Protein AF-A0A9E4H7M3-F1 (afdb_monomer_lite)

Foldseek 3Di:
DDFQDDDPQWTWADDLDDDPPDAAWTFTDGPPDGFWIAHLVPRHTPGAGPPPCRVVVSVVCVVCSVSSVVVSCVSPVD

Structure (mmCIF, N/CA/C/O backbone):
data_AF-A0A9E4H7M3-F1
#
_entry.id   AF-A0A9E4H7M3-F1
#
loop_
_atom_site.group_PDB
_atom_site.id
_atom_site.type_symbol
_atom_site.label_atom_id
_atom_site.label_a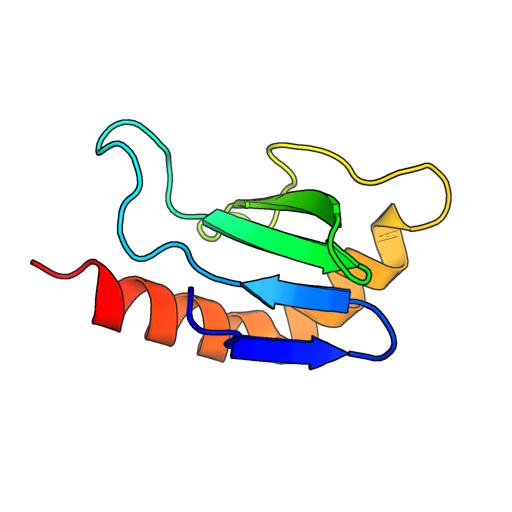lt_id
_atom_site.label_comp_id
_atom_site.label_asym_id
_atom_site.label_entity_id
_atom_site.label_seq_id
_atom_site.pdbx_PDB_ins_code
_atom_site.Cartn_x
_atom_site.Cartn_y
_atom_site.Cartn_z
_atom_site.occupancy
_atom_site.B_iso_or_equiv
_atom_site.auth_seq_id
_atom_site.auth_comp_id
_atom_site.auth_asym_id
_atom_site.auth_atom_id
_atom_site.pdbx_PDB_model_num
ATOM 1 N N . MET A 1 1 ? -3.658 4.233 -13.144 1.00 71.62 1 MET A N 1
ATOM 2 C CA . MET A 1 1 ? -3.324 3.673 -11.825 1.00 71.62 1 MET A CA 1
ATOM 3 C C . MET A 1 1 ? -4.398 2.647 -11.497 1.00 71.62 1 MET A C 1
ATOM 5 O O . MET A 1 1 ? -5.516 3.069 -11.220 1.00 71.62 1 MET A O 1
ATOM 9 N N . PRO A 1 2 ? -4.154 1.344 -11.683 1.00 82.94 2 PRO A N 1
ATOM 10 C CA . PRO A 1 2 ? -5.101 0.326 -11.247 1.00 82.94 2 PRO A CA 1
ATOM 11 C C . PRO A 1 2 ? -5.245 0.352 -9.722 1.00 82.94 2 PRO A C 1
ATOM 13 O O . PRO A 1 2 ? -4.250 0.356 -8.994 1.00 82.94 2 PRO A O 1
ATOM 16 N N . THR A 1 3 ? -6.493 0.389 -9.259 1.00 89.38 3 THR A N 1
ATOM 17 C CA . THR A 1 3 ? -6.834 0.111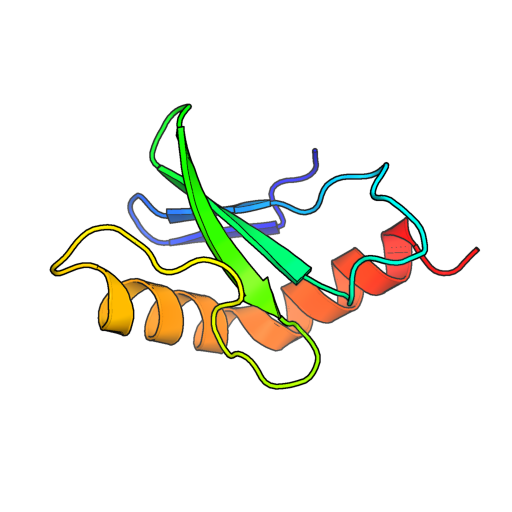 -7.863 1.00 89.38 3 THR A CA 1
ATOM 18 C C . THR A 1 3 ? -6.956 -1.396 -7.714 1.00 89.38 3 THR A C 1
ATOM 20 O O . THR A 1 3 ? -7.758 -2.017 -8.408 1.00 89.38 3 THR A O 1
ATOM 23 N N . VAL A 1 4 ? -6.156 -1.969 -6.822 1.00 90.81 4 VAL A N 1
ATOM 24 C CA . VAL A 1 4 ? -6.065 -3.418 -6.613 1.00 90.81 4 VAL A CA 1
ATOM 25 C C . VAL A 1 4 ? -7.069 -3.893 -5.573 1.00 90.81 4 VAL A C 1
ATOM 27 O O . VAL A 1 4 ? -7.707 -4.926 -5.741 1.00 90.81 4 VAL A O 1
ATOM 30 N N . ALA A 1 5 ? -7.230 -3.119 -4.500 1.00 93.00 5 ALA A N 1
ATOM 31 C CA . ALA A 1 5 ? -8.148 -3.426 -3.415 1.00 93.00 5 ALA A CA 1
ATOM 32 C C . ALA A 1 5 ? -8.710 -2.141 -2.802 1.00 93.00 5 ALA A C 1
ATOM 34 O O . ALA A 1 5 ? -8.060 -1.091 -2.812 1.00 93.00 5 ALA A O 1
ATOM 35 N N . ILE A 1 6 ? -9.922 -2.240 -2.257 1.00 94.38 6 ILE A N 1
ATOM 36 C CA . ILE A 1 6 ? -10.567 -1.176 -1.488 1.00 94.38 6 ILE A CA 1
ATOM 37 C C . ILE A 1 6 ? -11.057 -1.785 -0.177 1.00 94.38 6 ILE A C 1
ATOM 39 O O . ILE A 1 6 ? -11.854 -2.721 -0.195 1.00 94.38 6 ILE A O 1
ATOM 43 N N . VAL A 1 7 ? -10.601 -1.237 0.950 1.00 93.94 7 VAL A N 1
ATOM 44 C CA . VAL A 1 7 ? -11.014 -1.657 2.295 1.00 93.94 7 VAL A CA 1
ATOM 45 C C . VAL A 1 7 ? -11.489 -0.432 3.062 1.00 93.94 7 VAL A C 1
ATOM 47 O O . VAL A 1 7 ? -10.698 0.406 3.499 1.00 93.94 7 VAL A O 1
ATOM 50 N N . GLY A 1 8 ? -12.810 -0.302 3.199 1.00 93.69 8 GLY A N 1
ATOM 51 C CA . GLY A 1 8 ? -13.422 0.900 3.757 1.00 93.69 8 GLY A CA 1
ATOM 52 C C . GLY A 1 8 ? -13.047 2.134 2.934 1.00 93.69 8 GLY A C 1
ATOM 53 O O . GLY A 1 8 ? -13.435 2.251 1.775 1.00 93.69 8 GLY A O 1
ATOM 54 N N . GLN A 1 9 ? -12.285 3.047 3.537 1.00 94.69 9 GLN A N 1
ATOM 55 C CA . GLN A 1 9 ? -11.815 4.273 2.883 1.00 94.69 9 GLN A CA 1
ATOM 56 C C . GLN A 1 9 ? -10.450 4.135 2.190 1.00 94.69 9 GLN A C 1
ATOM 58 O O . GLN A 1 9 ? -10.060 5.036 1.451 1.00 94.69 9 GLN A O 1
ATOM 63 N N . TYR A 1 10 ? -9.722 3.040 2.433 1.00 96.25 10 TYR A N 1
ATOM 64 C CA . TYR A 1 10 ? -8.366 2.845 1.926 1.00 96.25 10 TYR A CA 1
ATOM 65 C C . TYR A 1 10 ? -8.397 2.182 0.555 1.00 96.25 10 TYR A C 1
ATOM 67 O O . TYR A 1 10 ? -8.971 1.106 0.385 1.00 96.25 10 TYR A O 1
ATOM 75 N N . GLN A 1 11 ? -7.754 2.815 -0.416 1.00 97.06 11 GLN A N 1
ATOM 76 C CA . GLN A 1 11 ? -7.593 2.301 -1.767 1.00 97.06 11 GLN A CA 1
ATOM 77 C C . GLN A 1 11 ? -6.125 1.957 -1.996 1.00 97.06 11 GLN A C 1
ATOM 79 O O . GLN A 1 11 ? -5.264 2.829 -1.898 1.00 97.06 11 GLN A O 1
ATOM 84 N N . PHE A 1 12 ? -5.849 0.702 -2.332 1.00 96.62 12 PHE A N 1
ATOM 85 C CA . PHE A 1 12 ? -4.510 0.230 -2.666 1.00 96.62 12 PHE A CA 1
ATOM 86 C C . PHE A 1 12 ? -4.294 0.360 -4.165 1.00 96.62 12 PHE A C 1
ATOM 88 O O . PHE A 1 12 ? -5.021 -0.236 -4.960 1.00 96.62 12 PHE A O 1
ATOM 95 N N . VAL A 1 13 ? -3.320 1.169 -4.552 1.00 95.50 13 VAL A N 1
ATOM 96 C CA . VAL A 1 13 ? -3.123 1.609 -5.929 1.00 95.50 13 VAL A CA 1
ATOM 97 C C . VAL A 1 13 ? -1.677 1.385 -6.335 1.00 95.50 13 VAL A C 1
ATOM 99 O O . VAL A 1 13 ? -0.757 1.775 -5.624 1.00 95.50 13 VAL A O 1
ATOM 102 N N . ILE A 1 14 ? -1.475 0.803 -7.512 1.00 92.81 14 ILE A N 1
ATOM 103 C CA . ILE A 1 14 ? -0.143 0.635 -8.098 1.00 92.81 14 ILE A CA 1
ATOM 104 C C . ILE A 1 14 ? -0.002 1.643 -9.231 1.00 92.81 14 ILE A C 1
ATOM 106 O O . ILE A 1 14 ? -0.907 1.796 -10.066 1.00 92.81 14 ILE A O 1
ATOM 110 N N . ARG A 1 15 ? 1.104 2.387 -9.274 1.00 90.06 15 ARG A N 1
ATOM 111 C CA . ARG A 1 15 ? 1.366 3.255 -10.422 1.00 90.06 15 ARG A CA 1
ATOM 112 C C . ARG A 1 15 ? 1.978 2.407 -11.525 1.00 90.06 15 ARG A C 1
ATOM 114 O O . ARG A 1 15 ? 2.771 1.520 -11.289 1.00 90.06 15 ARG A O 1
ATOM 121 N N . THR A 1 16 ? 1.573 2.668 -12.762 1.00 82.88 16 THR A N 1
ATOM 122 C CA . THR A 1 16 ? 2.062 1.925 -13.939 1.00 82.88 16 THR A CA 1
ATOM 123 C C . THR A 1 16 ? 3.387 2.462 -14.478 1.00 82.88 16 THR A C 1
ATOM 125 O O . THR A 1 16 ? 3.869 2.004 -15.508 1.00 82.88 16 THR A O 1
ATOM 128 N N . ARG A 1 17 ? 3.885 3.545 -13.877 1.00 80.50 17 ARG A N 1
ATOM 129 C CA . ARG A 1 17 ? 5.127 4.237 -14.210 1.00 80.50 17 ARG A CA 1
ATOM 130 C C . ARG A 1 17 ? 5.688 4.757 -12.895 1.00 80.50 17 ARG A C 1
ATOM 132 O O . ARG A 1 17 ? 5.210 5.777 -12.398 1.00 80.50 17 ARG A O 1
ATOM 139 N N . GLU A 1 18 ? 6.640 4.025 -12.350 1.00 79.06 18 GLU A N 1
ATOM 140 C CA . GLU A 1 18 ? 7.448 4.411 -11.192 1.00 79.06 18 GLU A CA 1
ATOM 141 C C . GLU A 1 18 ? 8.901 4.541 -11.647 1.00 79.06 18 GLU A C 1
ATOM 143 O O . GLU A 1 18 ? 9.241 4.140 -12.766 1.00 79.06 18 GLU A O 1
ATOM 148 N N . PHE A 1 19 ? 9.743 5.189 -10.846 1.00 77.12 19 PHE A N 1
ATOM 149 C CA . PHE A 1 19 ? 11.160 5.246 -11.179 1.00 77.12 19 PHE A CA 1
ATOM 150 C C . PHE A 1 19 ? 11.809 3.892 -10.890 1.00 77.12 19 PHE A C 1
ATOM 152 O O . PHE A 1 19 ? 11.570 3.322 -9.832 1.00 77.12 19 PHE A O 1
ATOM 159 N N . ASP A 1 20 ? 12.699 3.424 -11.768 1.00 75.81 20 ASP A N 1
ATOM 160 C CA . ASP A 1 20 ? 13.357 2.111 -11.621 1.00 75.81 20 ASP A CA 1
ATOM 161 C C . ASP A 1 20 ? 14.192 1.969 -10.329 1.00 75.81 20 ASP A C 1
ATOM 163 O O . ASP A 1 20 ? 14.581 0.865 -9.957 1.00 75.81 20 ASP A O 1
ATOM 167 N N . PHE A 1 21 ? 14.502 3.080 -9.649 1.00 79.88 21 PHE A N 1
ATOM 168 C CA . PHE A 1 21 ? 15.223 3.082 -8.374 1.00 79.88 21 PHE A CA 1
ATOM 169 C C . PHE A 1 21 ? 14.310 2.942 -7.147 1.00 79.88 21 PHE A C 1
ATOM 171 O O . PHE A 1 21 ? 14.823 2.744 -6.044 1.00 79.88 21 PHE A O 1
ATOM 178 N N . GLU A 1 22 ? 12.992 3.113 -7.289 1.00 83.06 22 GLU A N 1
ATOM 179 C CA . GLU A 1 22 ? 12.067 2.945 -6.170 1.00 83.06 22 GLU A CA 1
ATOM 180 C C . GLU A 1 22 ? 11.838 1.444 -5.926 1.00 83.06 22 GLU A C 1
ATOM 182 O O . GLU A 1 22 ? 11.583 0.695 -6.872 1.00 83.06 22 GLU A O 1
ATOM 187 N N . PRO A 1 23 ? 11.929 0.970 -4.670 1.00 88.62 23 PRO A N 1
ATOM 188 C CA . PRO A 1 23 ? 11.607 -0.417 -4.356 1.00 88.62 23 PRO A CA 1
ATOM 189 C C . PRO A 1 23 ? 10.128 -0.711 -4.665 1.00 88.62 23 PRO A C 1
ATOM 191 O O . PRO A 1 23 ? 9.307 0.213 -4.625 1.00 88.62 23 PRO A O 1
ATOM 194 N N . PRO A 1 24 ? 9.751 -1.977 -4.919 1.00 92.50 24 PRO A N 1
ATOM 195 C CA . PRO A 1 24 ? 8.361 -2.360 -5.141 1.00 92.50 24 PRO A CA 1
ATOM 196 C C . PRO A 1 24 ? 7.461 -1.873 -4.004 1.00 92.50 24 PRO A C 1
ATOM 198 O O . PRO A 1 24 ? 7.674 -2.214 -2.838 1.00 92.50 24 PRO A O 1
ATOM 201 N N . HIS A 1 25 ? 6.449 -1.071 -4.325 1.00 95.00 25 HIS A N 1
ATOM 202 C CA . HIS A 1 25 ? 5.545 -0.508 -3.329 1.00 95.00 25 HIS A CA 1
ATOM 203 C C . HIS A 1 25 ? 4.112 -0.375 -3.848 1.00 95.00 25 HIS A C 1
ATOM 205 O O . HIS A 1 25 ? 3.830 -0.469 -5.042 1.00 95.00 25 HIS A O 1
ATOM 211 N N . VAL A 1 26 ? 3.183 -0.179 -2.917 1.00 96.00 26 VAL A N 1
ATOM 212 C CA . VAL A 1 26 ? 1.790 0.171 -3.191 1.00 96.00 26 VAL A CA 1
ATOM 213 C C . VAL A 1 26 ? 1.453 1.494 -2.520 1.00 96.00 26 VAL A C 1
ATOM 215 O O . VAL A 1 26 ? 1.874 1.765 -1.394 1.00 96.00 26 VAL A O 1
ATOM 218 N N . HIS A 1 27 ? 0.666 2.313 -3.208 1.00 96.88 27 HIS A N 1
ATOM 219 C CA . HIS A 1 27 ? 0.117 3.545 -2.667 1.00 96.88 27 HIS A CA 1
ATOM 220 C C . HIS A 1 27 ? -1.190 3.276 -1.936 1.00 96.88 27 HIS A C 1
ATOM 222 O O . HIS A 1 27 ? -2.067 2.580 -2.449 1.00 96.88 27 HIS A O 1
ATOM 228 N N . VAL A 1 28 ? -1.348 3.889 -0.771 1.00 96.69 28 VAL A N 1
ATOM 229 C CA . VAL A 1 28 ? -2.593 3.891 -0.010 1.00 96.69 28 VAL A CA 1
ATOM 230 C C . VAL A 1 28 ? -3.239 5.256 -0.171 1.00 96.69 28 VAL A C 1
ATOM 232 O O . VAL A 1 28 ? -2.701 6.264 0.286 1.00 96.69 28 VAL A O 1
ATOM 235 N N . ARG A 1 29 ? -4.399 5.294 -0.826 1.00 95.94 29 ARG A N 1
ATOM 236 C CA . ARG A 1 29 ? -5.167 6.520 -1.049 1.00 95.94 29 ARG A CA 1
ATOM 237 C C . ARG A 1 29 ? -6.433 6.557 -0.210 1.00 95.94 29 ARG A C 1
ATOM 239 O O . ARG A 1 29 ? -7.078 5.530 -0.014 1.00 95.94 29 ARG A O 1
ATOM 246 N N . VAL A 1 30 ? -6.814 7.757 0.214 1.00 94.12 30 VAL A N 1
ATOM 247 C CA . VAL A 1 30 ? -8.118 8.047 0.820 1.00 94.12 30 VAL A CA 1
ATOM 248 C C . VAL A 1 30 ? -8.757 9.177 0.024 1.00 94.12 30 VAL A C 1
ATOM 250 O O . VAL A 1 30 ? -8.222 10.281 -0.075 1.00 94.12 30 VAL A O 1
ATOM 253 N N . GLY A 1 31 ? -9.885 8.882 -0.625 1.00 90.38 31 GLY A N 1
ATOM 254 C CA . GLY A 1 31 ? -10.477 9.793 -1.604 1.00 90.38 31 GLY A CA 1
ATOM 255 C C . GLY A 1 31 ? -9.498 10.097 -2.744 1.00 90.38 31 GLY A C 1
ATOM 256 O O . GLY A 1 31 ? -9.092 9.197 -3.477 1.00 90.38 31 GLY A O 1
ATOM 257 N N . ASN A 1 32 ? -9.115 11.368 -2.890 1.00 89.38 32 ASN A N 1
ATOM 258 C CA . ASN A 1 32 ? -8.163 11.805 -3.915 1.00 89.38 32 ASN A CA 1
ATOM 259 C C . ASN A 1 32 ? -6.725 11.973 -3.402 1.00 89.38 32 ASN A C 1
ATOM 261 O O . ASN A 1 32 ? -5.840 12.268 -4.207 1.00 89.38 32 ASN A O 1
ATOM 265 N N . GLU A 1 33 ? -6.469 11.744 -2.118 1.00 92.88 33 GLU A N 1
ATOM 266 C CA . GLU A 1 33 ? -5.166 11.976 -1.497 1.00 92.88 33 GLU A CA 1
ATOM 267 C C . GLU A 1 33 ? -4.336 10.695 -1.415 1.00 92.88 33 GLU A C 1
ATOM 269 O O . GLU A 1 33 ? -4.873 9.601 -1.255 1.00 92.88 33 GLU A O 1
ATOM 274 N N . ASP A 1 34 ? -3.021 10.840 -1.552 1.00 93.81 34 ASP A N 1
ATOM 275 C CA . ASP A 1 34 ? -2.023 9.785 -1.360 1.00 93.81 34 ASP A CA 1
ATOM 276 C C . ASP A 1 34 ? -1.531 9.892 0.084 1.00 93.81 34 ASP A C 1
ATOM 278 O O . ASP A 1 34 ? -0.922 10.894 0.454 1.00 93.81 34 ASP A O 1
ATOM 282 N N . TRP A 1 35 ? -1.912 8.930 0.919 1.00 95.69 35 TRP A N 1
ATOM 283 C CA . TRP A 1 35 ? -1.702 8.992 2.365 1.00 95.69 35 TRP A CA 1
ATOM 284 C C . TRP A 1 35 ? -0.475 8.218 2.814 1.00 95.69 35 TRP A C 1
ATOM 286 O O . TRP A 1 35 ? 0.168 8.618 3.774 1.00 95.69 35 TRP A O 1
ATOM 296 N N . ALA A 1 36 ? -0.178 7.091 2.172 1.00 95.50 36 ALA A N 1
ATOM 297 C CA . ALA A 1 36 ? 0.881 6.198 2.617 1.00 95.50 36 ALA A CA 1
ATOM 298 C C . ALA A 1 36 ? 1.470 5.411 1.449 1.00 95.50 36 ALA A C 1
ATOM 300 O O . ALA A 1 36 ? 0.827 5.218 0.416 1.00 95.50 36 ALA A O 1
ATOM 301 N N . ARG A 1 37 ? 2.677 4.889 1.652 1.00 96.06 37 ARG A N 1
ATOM 302 C CA . ARG A 1 37 ? 3.310 3.928 0.746 1.00 96.06 37 ARG A CA 1
ATOM 303 C C . ARG A 1 37 ? 3.809 2.743 1.543 1.00 96.06 37 ARG A C 1
ATOM 305 O O . ARG A 1 37 ? 4.523 2.938 2.523 1.00 96.06 37 ARG A O 1
ATOM 312 N N . ILE A 1 38 ? 3.443 1.544 1.108 1.00 96.88 38 ILE A N 1
ATOM 313 C CA . ILE A 1 38 ? 3.856 0.287 1.734 1.00 96.88 38 ILE A CA 1
ATOM 314 C C . ILE A 1 38 ? 4.763 -0.458 0.768 1.00 96.88 38 ILE A C 1
ATOM 316 O O . ILE A 1 38 ? 4.386 -0.696 -0.379 1.00 96.88 38 ILE A O 1
ATOM 320 N N . LEU A 1 39 ? 5.947 -0.825 1.240 1.00 95.56 39 LEU A N 1
ATOM 321 C CA . LEU A 1 39 ? 6.902 -1.654 0.521 1.00 95.56 39 LEU A CA 1
ATOM 322 C C . LEU A 1 39 ? 6.372 -3.084 0.419 1.00 95.56 39 LEU A C 1
ATOM 324 O O . LEU A 1 39 ? 5.946 -3.681 1.406 1.00 95.56 39 LEU A O 1
ATOM 328 N N . LEU A 1 40 ? 6.411 -3.662 -0.776 1.00 94.50 40 LEU A N 1
ATOM 329 C CA . LEU A 1 40 ? 5.884 -5.006 -1.014 1.00 94.50 40 LEU A CA 1
ATOM 330 C C . LEU A 1 40 ? 6.824 -6.108 -0.517 1.00 94.50 40 LEU A C 1
ATOM 332 O O . LEU A 1 40 ? 6.348 -7.206 -0.206 1.00 94.50 40 LEU A O 1
ATOM 336 N N . ASP A 1 41 ? 8.117 -5.803 -0.395 1.00 91.25 41 ASP A N 1
ATOM 337 C CA . ASP A 1 41 ? 9.155 -6.744 0.034 1.00 91.25 41 ASP A CA 1
ATOM 338 C C . ASP A 1 41 ? 8.995 -7.152 1.502 1.00 91.25 41 ASP A C 1
ATOM 340 O O . ASP A 1 41 ? 9.065 -8.335 1.831 1.00 91.25 41 ASP A O 1
ATOM 344 N N . ASN A 1 42 ? 8.739 -6.185 2.385 1.00 91.50 42 ASN A N 1
ATOM 345 C CA . ASN A 1 42 ? 8.666 -6.403 3.833 1.00 91.50 42 ASN A CA 1
ATOM 346 C C . ASN A 1 42 ? 7.334 -5.968 4.471 1.00 91.50 42 ASN A C 1
ATOM 348 O O . ASN A 1 42 ? 7.099 -6.279 5.634 1.00 91.50 42 ASN A O 1
ATOM 352 N N . GLY A 1 43 ? 6.444 -5.299 3.729 1.00 93.25 43 GLY A N 1
ATOM 353 C CA . GLY A 1 43 ? 5.167 -4.805 4.252 1.00 93.25 43 GLY A CA 1
ATOM 354 C C . GLY A 1 43 ? 5.291 -3.572 5.152 1.00 93.25 43 GLY A C 1
ATOM 355 O O . GLY A 1 43 ? 4.323 -3.217 5.821 1.00 93.25 43 GLY A O 1
ATOM 356 N N . GLU A 1 44 ? 6.455 -2.921 5.192 1.00 94.81 44 GLU A N 1
ATOM 357 C CA . GLU A 1 44 ? 6.684 -1.719 5.996 1.00 94.81 44 GLU A CA 1
ATOM 358 C C . GLU A 1 44 ? 6.328 -0.445 5.225 1.00 94.81 44 GLU A C 1
ATOM 360 O O . GLU A 1 44 ? 6.313 -0.416 3.992 1.00 94.81 44 GLU A O 1
ATOM 365 N N . TYR A 1 45 ? 6.070 0.646 5.947 1.00 95.19 45 TYR A N 1
ATOM 366 C CA . TYR A 1 45 ? 5.849 1.941 5.314 1.00 95.19 45 TYR A CA 1
ATOM 367 C C . TYR A 1 45 ? 7.165 2.568 4.850 1.00 95.19 45 TYR A C 1
ATOM 369 O O . TYR A 1 45 ? 8.072 2.781 5.648 1.00 95.19 45 TYR A O 1
ATOM 377 N N . SER A 1 46 ? 7.231 2.968 3.580 1.00 93.75 46 SER A N 1
ATOM 378 C CA . SER A 1 46 ? 8.229 3.941 3.107 1.00 93.75 46 SER A CA 1
ATOM 379 C C . SER A 1 46 ? 7.740 5.383 3.262 1.00 93.75 46 SER A C 1
ATOM 381 O O . SER A 1 46 ? 8.536 6.321 3.300 1.00 93.75 46 SER A O 1
ATOM 383 N N . HIS A 1 47 ? 6.423 5.560 3.380 1.00 93.56 47 HIS A N 1
ATOM 384 C CA . HIS A 1 47 ? 5.778 6.811 3.744 1.00 93.56 47 HIS A CA 1
ATOM 385 C C . HIS A 1 47 ? 4.620 6.503 4.691 1.00 93.56 47 HIS A C 1
ATOM 387 O O . HIS A 1 47 ? 3.678 5.805 4.304 1.00 93.56 47 HIS A O 1
ATOM 393 N N . GLU A 1 48 ? 4.724 6.973 5.932 1.00 94.12 48 GLU A N 1
ATOM 394 C CA . GLU A 1 48 ? 3.743 6.685 6.976 1.00 94.12 48 GLU A CA 1
ATOM 395 C C . GLU A 1 48 ? 2.440 7.475 6.782 1.00 94.12 48 GLU A C 1
ATOM 397 O O . GLU A 1 48 ? 2.474 8.620 6.329 1.00 94.12 48 GLU A O 1
ATOM 402 N N . PRO A 1 49 ? 1.291 6.888 7.158 1.00 94.88 49 PRO A N 1
ATOM 403 C CA . PRO A 1 49 ? 0.005 7.562 7.078 1.00 94.88 49 PRO A CA 1
ATOM 404 C C . PRO A 1 49 ? -0.181 8.605 8.19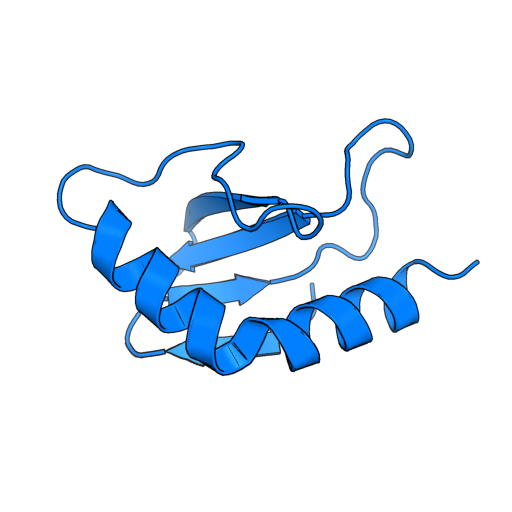5 1.00 94.88 49 PRO A C 1
ATOM 406 O O . PRO A 1 49 ? 0.545 8.594 9.194 1.00 94.88 49 PRO A O 1
ATOM 409 N N . PRO A 1 50 ? -1.225 9.452 8.101 1.00 93.19 50 PRO A N 1
ATOM 410 C CA . PRO A 1 50 ? -1.634 10.325 9.196 1.00 93.19 50 PRO A CA 1
ATOM 411 C C . PRO A 1 50 ? -1.865 9.569 10.524 1.00 93.19 50 PRO A C 1
ATOM 413 O O . PRO A 1 50 ? -2.263 8.393 10.515 1.00 93.19 50 PRO A O 1
ATOM 416 N N . PRO A 1 51 ? -1.678 10.236 11.684 1.00 93.25 51 PRO A N 1
ATOM 417 C CA . PRO A 1 51 ? -1.862 9.618 12.995 1.00 93.25 51 PRO A CA 1
ATOM 418 C C . PRO A 1 51 ? -3.228 8.940 13.143 1.00 93.25 51 PRO A C 1
ATOM 420 O O . PRO A 1 51 ? -4.254 9.480 12.742 1.00 93.25 51 PRO A O 1
ATOM 423 N N . GLY A 1 52 ? -3.238 7.751 13.749 1.00 93.88 52 GLY A N 1
ATOM 424 C CA . GLY A 1 52 ? -4.458 6.969 13.985 1.00 93.88 52 GLY A CA 1
ATOM 425 C C . GLY A 1 52 ? -4.820 5.973 12.878 1.00 93.88 52 GLY A C 1
ATOM 426 O O . GLY A 1 52 ? -5.652 5.102 13.116 1.00 93.88 52 GLY A O 1
ATOM 427 N N . HIS A 1 53 ? -4.165 6.022 11.712 1.00 95.25 53 HIS A N 1
ATOM 428 C CA . HIS A 1 53 ? -4.471 5.122 10.589 1.00 95.25 53 HIS A CA 1
ATOM 429 C C . HIS A 1 53 ? -3.464 3.985 10.386 1.00 95.25 53 HIS A C 1
ATOM 431 O O . HIS A 1 53 ? -3.787 3.003 9.719 1.00 95.25 53 HIS A O 1
ATOM 437 N N . TYR A 1 54 ? -2.282 4.080 11.003 1.00 95.31 54 TYR A N 1
ATOM 438 C CA . TYR A 1 54 ? -1.157 3.155 10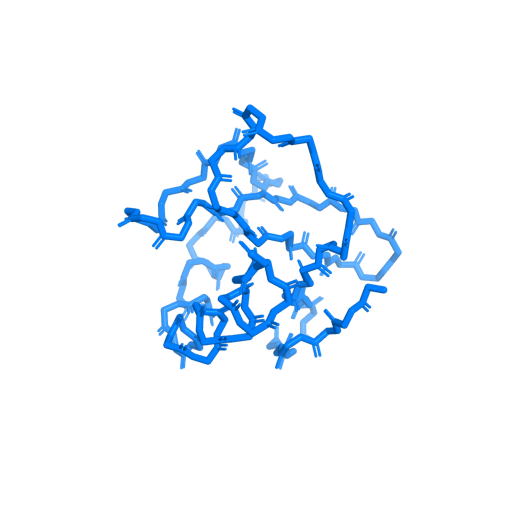.819 1.00 95.31 54 TYR A CA 1
ATOM 439 C C . TYR A 1 54 ? -1.559 1.675 10.866 1.00 95.31 54 TYR A C 1
ATOM 441 O O . TYR A 1 54 ? -1.347 0.932 9.909 1.00 95.31 54 TYR A O 1
ATOM 449 N N . ARG A 1 55 ? -2.180 1.248 11.972 1.00 95.06 55 ARG A N 1
ATOM 450 C CA . ARG A 1 55 ? -2.542 -0.157 12.191 1.00 95.06 55 ARG A CA 1
ATOM 451 C C . ARG A 1 55 ? -3.661 -0.626 11.262 1.00 95.06 55 ARG A C 1
ATOM 453 O O . ARG A 1 55 ? -3.560 -1.706 10.697 1.00 95.06 55 ARG A O 1
ATOM 460 N N . ALA A 1 56 ? -4.691 0.197 11.075 1.00 95.50 56 ALA A N 1
ATOM 461 C CA . ALA A 1 56 ? -5.842 -0.152 10.244 1.00 95.50 56 ALA A CA 1
ATOM 462 C C . ALA A 1 56 ? -5.455 -0.349 8.770 1.00 95.50 56 ALA A C 1
ATOM 464 O O . ALA A 1 56 ? -5.981 -1.237 8.104 1.00 95.50 56 ALA A O 1
ATOM 465 N N . ILE A 1 57 ? -4.523 0.463 8.263 1.00 96.25 57 ILE A N 1
ATOM 466 C CA . ILE A 1 57 ? -4.013 0.321 6.899 1.00 96.25 57 ILE A CA 1
ATOM 467 C C . ILE A 1 57 ? -3.158 -0.948 6.764 1.00 96.25 57 ILE A C 1
ATOM 469 O O . ILE A 1 57 ? -3.310 -1.647 5.767 1.00 96.25 57 ILE A O 1
ATOM 473 N N . LEU A 1 58 ? -2.311 -1.284 7.748 1.00 95.75 58 LEU A N 1
ATOM 474 C CA . LEU A 1 58 ? -1.524 -2.526 7.702 1.00 95.75 58 LEU A CA 1
ATOM 475 C C . LEU A 1 58 ? -2.408 -3.773 7.744 1.00 95.75 58 LEU A C 1
ATOM 477 O O . LEU A 1 58 ? -2.187 -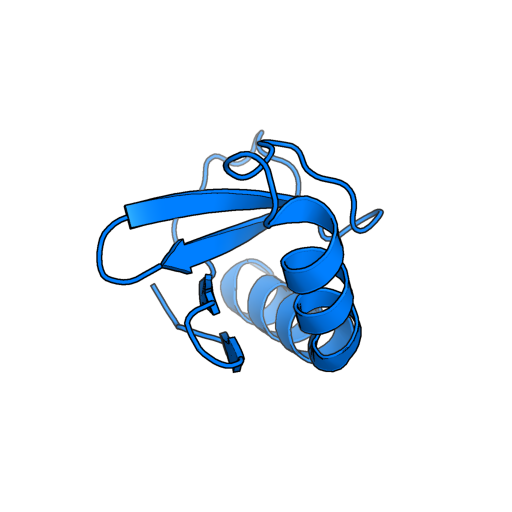4.696 6.971 1.00 95.75 58 LEU A O 1
ATOM 481 N N . GLU A 1 59 ? -3.433 -3.791 8.597 1.00 96.06 59 GLU A N 1
ATOM 482 C CA . GLU A 1 59 ? -4.395 -4.899 8.658 1.00 96.06 59 GLU A CA 1
ATOM 483 C C . GLU A 1 59 ? -5.161 -5.045 7.329 1.00 96.06 59 GLU A C 1
ATOM 485 O O . GLU A 1 59 ? -5.342 -6.155 6.827 1.00 96.06 59 GLU A O 1
ATOM 490 N N . ALA A 1 60 ? -5.555 -3.926 6.710 1.00 95.69 60 ALA A N 1
ATOM 491 C CA . ALA A 1 60 ? -6.173 -3.925 5.385 1.00 95.69 60 ALA A CA 1
ATOM 492 C C . ALA A 1 60 ? -5.206 -4.385 4.279 1.00 95.69 60 ALA A C 1
ATOM 494 O O . ALA A 1 60 ? -5.619 -5.086 3.356 1.00 95.69 60 ALA A O 1
ATOM 495 N N . PHE A 1 61 ? -3.932 -4.000 4.363 1.00 96.00 61 PHE A N 1
ATOM 496 C CA . PHE A 1 61 ? -2.897 -4.427 3.429 1.00 96.00 61 PHE A CA 1
ATOM 497 C C . PHE A 1 61 ? -2.652 -5.931 3.532 1.00 96.00 61 PHE A C 1
ATOM 499 O O . PHE A 1 61 ? -2.664 -6.606 2.508 1.00 96.00 61 PHE A O 1
ATOM 506 N N . ASP A 1 62 ? -2.481 -6.463 4.743 1.00 95.44 62 ASP A N 1
ATOM 507 C CA . ASP A 1 62 ? -2.170 -7.876 4.984 1.00 95.44 62 ASP A CA 1
ATOM 508 C C . ASP A 1 62 ? -3.233 -8.805 4.376 1.00 95.44 62 ASP A C 1
ATOM 510 O O . ASP A 1 62 ? -2.906 -9.757 3.666 1.00 95.44 62 ASP A O 1
ATOM 514 N N . ALA A 1 63 ? -4.513 -8.438 4.508 1.00 95.50 63 ALA A N 1
ATOM 515 C CA . ALA A 1 63 ? -5.634 -9.161 3.904 1.00 95.50 63 ALA A CA 1
ATOM 516 C C . ALA A 1 63 ? -5.577 -9.248 2.361 1.00 95.50 63 ALA A C 1
ATOM 518 O O . ALA A 1 63 ? -6.187 -10.141 1.770 1.00 95.50 63 ALA A O 1
ATOM 519 N N . HIS A 1 64 ? -4.854 -8.338 1.699 1.00 95.62 64 HIS A N 1
ATOM 520 C CA . HIS A 1 64 ? -4.767 -8.236 0.239 1.00 95.62 64 HIS A CA 1
ATOM 521 C C . HIS A 1 64 ? -3.333 -8.304 -0.310 1.00 95.62 64 HIS A C 1
ATOM 523 O O . HIS A 1 64 ? -3.133 -8.164 -1.520 1.00 95.62 64 HIS A O 1
ATOM 529 N N . ALA A 1 65 ? -2.332 -8.559 0.535 1.00 94.62 65 ALA A N 1
ATOM 530 C CA . ALA A 1 65 ? -0.922 -8.418 0.180 1.00 94.62 65 ALA A CA 1
ATOM 531 C C . ALA A 1 65 ? -0.510 -9.313 -1.000 1.00 94.62 65 ALA A C 1
ATOM 533 O O . ALA A 1 65 ? 0.281 -8.900 -1.846 1.00 94.62 65 ALA A O 1
ATOM 534 N N . ALA A 1 66 ? -1.072 -10.523 -1.096 1.00 94.50 66 ALA A N 1
ATOM 535 C CA . ALA A 1 66 ? -0.814 -11.434 -2.211 1.00 94.50 66 ALA A CA 1
ATOM 536 C C . ALA A 1 66 ? -1.299 -10.865 -3.557 1.00 94.50 66 ALA A C 1
ATOM 538 O O . ALA A 1 66 ? -0.523 -10.808 -4.508 1.00 94.50 66 ALA A O 1
ATOM 539 N N . ALA A 1 67 ? -2.542 -10.375 -3.615 1.00 95.06 67 ALA A N 1
ATOM 540 C CA . ALA A 1 67 ? -3.119 -9.792 -4.828 1.00 95.06 67 ALA A CA 1
ATOM 541 C C . ALA A 1 67 ? -2.389 -8.506 -5.247 1.00 95.06 67 ALA A C 1
ATOM 543 O O . ALA A 1 67 ? -2.159 -8.273 -6.430 1.00 95.06 67 ALA A O 1
ATOM 544 N N . ILE A 1 68 ? -1.974 -7.690 -4.273 1.00 95.38 68 ILE A N 1
ATOM 545 C CA . ILE A 1 68 ? -1.178 -6.481 -4.520 1.00 95.38 68 ILE A CA 1
ATOM 546 C C . ILE A 1 68 ? 0.181 -6.836 -5.134 1.00 95.38 68 ILE A C 1
ATOM 548 O O . ILE A 1 68 ? 0.573 -6.227 -6.128 1.00 95.38 68 ILE A O 1
ATOM 552 N N . ARG A 1 69 ? 0.887 -7.835 -4.591 1.00 94.38 69 ARG A N 1
ATOM 553 C CA . ARG A 1 69 ? 2.176 -8.290 -5.139 1.00 94.38 69 ARG A CA 1
ATOM 554 C C . ARG A 1 69 ? 2.042 -8.855 -6.549 1.00 94.38 69 ARG A C 1
ATOM 556 O O . ARG A 1 69 ? 2.844 -8.513 -7.414 1.00 94.38 69 ARG A O 1
ATOM 563 N N . GLU A 1 70 ? 1.032 -9.689 -6.781 1.00 93.56 70 GLU A N 1
ATOM 564 C CA . GLU A 1 70 ? 0.759 -10.271 -8.098 1.00 93.56 70 GLU A CA 1
ATOM 565 C C . GLU A 1 70 ? 0.481 -9.183 -9.142 1.00 93.56 70 GLU A C 1
ATOM 567 O O . GLU A 1 70 ? 1.079 -9.183 -10.218 1.00 93.56 70 GLU A O 1
ATOM 572 N N . GLU A 1 71 ? -0.369 -8.213 -8.806 1.00 94.00 71 GLU A N 1
ATOM 573 C CA . GLU A 1 71 ? -0.705 -7.110 -9.702 1.00 94.00 71 GLU A CA 1
ATOM 574 C C . GLU A 1 71 ? 0.501 -6.199 -9.963 1.00 94.00 71 GLU A C 1
ATOM 576 O O . GLU A 1 71 ? 0.722 -5.779 -11.101 1.00 94.00 71 GLU A O 1
ATOM 581 N N . TRP A 1 72 ? 1.329 -5.937 -8.944 1.00 93.12 72 TRP A N 1
ATOM 582 C CA . TRP A 1 72 ? 2.563 -5.170 -9.120 1.00 93.12 72 TRP A CA 1
ATOM 583 C C . TRP A 1 72 ? 3.502 -5.866 -10.097 1.00 93.12 72 TRP A C 1
ATOM 585 O O . TRP A 1 72 ? 3.967 -5.236 -11.050 1.00 93.12 72 TRP A O 1
ATOM 595 N N . PHE A 1 73 ? 3.717 -7.170 -9.907 1.00 91.06 73 PHE A N 1
ATOM 596 C CA . PHE A 1 73 ? 4.540 -7.980 -10.795 1.00 91.06 73 PHE A CA 1
ATOM 597 C C . PHE A 1 73 ? 3.970 -7.981 -12.216 1.00 91.06 73 PHE A C 1
ATOM 599 O O . PHE A 1 73 ? 4.694 -7.713 -13.165 1.00 91.06 73 PHE A O 1
ATOM 606 N N . ARG A 1 74 ? 2.660 -8.170 -12.390 1.00 91.12 74 ARG A N 1
ATOM 607 C CA . ARG A 1 74 ? 2.010 -8.138 -13.710 1.00 91.12 74 ARG A CA 1
ATOM 608 C C . ARG A 1 74 ? 2.230 -6.818 -14.457 1.00 91.12 74 ARG A C 1
ATOM 610 O O . ARG A 1 74 ? 2.342 -6.820 -15.682 1.00 91.12 74 ARG A O 1
ATOM 617 N N . ILE A 1 75 ? 2.255 -5.695 -13.742 1.00 90.00 75 ILE A N 1
ATOM 618 C CA . ILE A 1 75 ? 2.452 -4.359 -14.322 1.00 90.00 75 ILE A CA 1
ATOM 619 C C . ILE A 1 75 ? 3.929 -4.101 -14.657 1.00 90.00 75 ILE A C 1
ATOM 621 O O . ILE A 1 75 ? 4.209 -3.485 -15.688 1.00 90.00 75 ILE A O 1
ATOM 625 N N . HIS A 1 76 ? 4.854 -4.564 -13.810 1.00 87.00 76 HIS A N 1
ATOM 626 C CA . HIS A 1 76 ? 6.271 -4.186 -13.855 1.00 87.00 76 HIS A CA 1
ATOM 627 C C . HIS A 1 76 ? 7.237 -5.284 -14.324 1.00 87.00 76 HIS A C 1
ATOM 629 O O . HIS A 1 76 ? 8.404 -4.973 -14.537 1.00 87.00 76 HIS A O 1
ATOM 635 N N . ALA A 1 77 ? 6.795 -6.530 -14.538 1.00 77.00 77 ALA A N 1
ATOM 636 C CA . ALA A 1 77 ? 7.620 -7.658 -15.005 1.00 77.00 77 ALA A CA 1
ATOM 63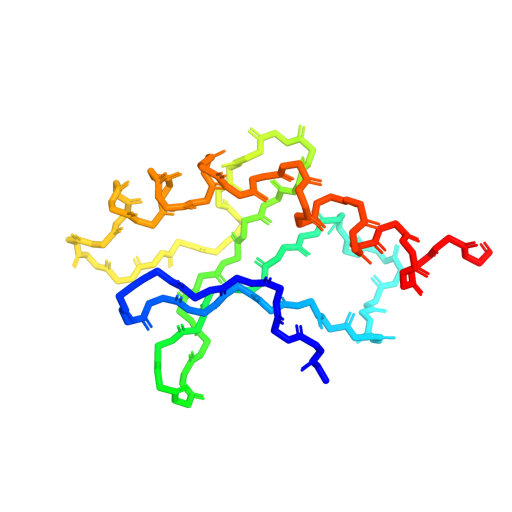7 C C . ALA A 1 77 ? 8.021 -7.562 -16.494 1.00 77.00 77 ALA A C 1
ATOM 639 O O . ALA A 1 77 ? 7.834 -8.503 -17.265 1.00 77.00 77 ALA A O 1
ATOM 640 N N . ARG A 1 78 ? 8.538 -6.403 -16.905 1.00 59.69 78 ARG A N 1
ATOM 641 C CA . ARG A 1 78 ? 9.126 -6.173 -18.226 1.00 59.69 78 ARG A CA 1
ATOM 642 C C . ARG A 1 78 ? 10.515 -6.775 -18.358 1.00 59.69 78 ARG A C 1
ATOM 644 O O . ARG A 1 78 ? 11.291 -6.689 -17.384 1.00 59.69 78 ARG A O 1
#

pLDDT: mean 91.64, std 6.64, range [59.69, 97.06]

Radius of gyration: 11.47 Å; chains: 1; bounding box: 29×23×32 Å

Secondary structure (DSSP, 8-state):
--EEEEETTEEEE--SS--TTSPSEEEEEETTEEEEEEETTT--EEEPPSTT-HHHHHHHHHTTHHHHHHHHHHHH--

Sequence (78 aa):
MPTVAIVGQYQFVIRTREFDFEPPHVHVRVGNEDWARILLDNGEYSHEPPPGHYRAILEAFDAHAAAIREEWFRIHAR